Protein AF-A0A0B1S8Y7-F1 (afdb_monomer)

pLDDT: mean 76.31, std 12.96, range [36.88, 89.12]

Organism: Oesophagostomum dentatum (NCBI:txid61180)

Structure (mmCIF, N/CA/C/O backbone):
data_AF-A0A0B1S8Y7-F1
#
_entry.id   AF-A0A0B1S8Y7-F1
#
loop_
_atom_site.group_PDB
_atom_site.id
_atom_site.type_symbol
_atom_site.label_atom_id
_atom_site.label_alt_id
_atom_site.label_comp_id
_atom_site.label_asym_id
_atom_site.label_entity_id
_atom_site.label_seq_id
_atom_site.pdbx_PDB_ins_code
_atom_site.Cartn_x
_atom_site.Cartn_y
_atom_site.Cartn_z
_atom_site.occupancy
_atom_site.B_iso_or_equiv
_atom_site.auth_seq_id
_atom_site.auth_comp_id
_atom_site.auth_asym_id
_atom_site.auth_atom_id
_atom_site.pdbx_PDB_model_num
ATOM 1 N N . MET A 1 1 ? 29.605 -3.443 16.261 1.00 46.91 1 MET A N 1
ATOM 2 C CA . MET A 1 1 ? 28.284 -2.798 16.078 1.00 46.91 1 MET A CA 1
ATOM 3 C 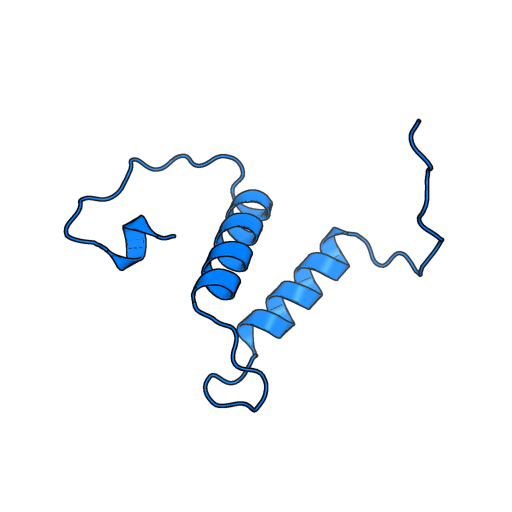C . MET A 1 1 ? 27.826 -3.178 14.679 1.00 46.91 1 MET A C 1
ATOM 5 O O . MET A 1 1 ? 28.493 -2.775 13.749 1.00 46.91 1 MET A O 1
ATOM 9 N N . ALA A 1 2 ? 26.845 -4.041 14.446 1.00 36.88 2 ALA A N 1
ATOM 10 C CA . ALA A 1 2 ? 25.607 -4.251 15.179 1.00 36.88 2 ALA A CA 1
ATOM 11 C C . ALA A 1 2 ? 25.265 -5.744 15.322 1.00 36.88 2 ALA A C 1
ATOM 13 O O . ALA A 1 2 ? 25.682 -6.586 14.534 1.00 36.88 2 ALA A O 1
ATOM 14 N N . THR A 1 3 ? 24.534 -6.022 16.389 1.00 42.28 3 THR A N 1
ATOM 15 C CA . THR A 1 3 ? 24.068 -7.319 16.857 1.00 42.28 3 THR A CA 1
ATOM 16 C C . THR A 1 3 ? 23.134 -7.986 15.847 1.00 42.28 3 THR A C 1
ATOM 18 O O . THR A 1 3 ? 22.106 -7.420 15.485 1.00 42.28 3 THR A O 1
ATOM 21 N N . THR A 1 4 ? 23.459 -9.209 15.434 1.00 48.50 4 THR A N 1
ATOM 22 C CA . THR A 1 4 ? 22.534 -10.127 14.760 1.00 48.50 4 THR A CA 1
ATOM 23 C C . THR A 1 4 ? 21.576 -10.707 15.803 1.00 48.50 4 THR A C 1
ATOM 25 O O . THR A 1 4 ? 21.858 -11.737 16.411 1.00 48.50 4 THR A O 1
ATOM 28 N N . HIS A 1 5 ? 20.463 -10.019 16.055 1.00 57.16 5 HIS A N 1
ATOM 29 C CA . HIS A 1 5 ? 19.293 -10.599 16.715 1.00 57.16 5 HIS A CA 1
ATOM 30 C C . HIS A 1 5 ? 18.230 -10.911 15.660 1.00 57.16 5 HIS A C 1
ATOM 32 O O . HIS A 1 5 ? 17.655 -9.988 15.090 1.00 57.16 5 HIS A O 1
ATOM 38 N N . SER A 1 6 ? 17.983 -12.198 15.419 1.00 49.75 6 SER A N 1
ATOM 39 C CA . SER A 1 6 ? 16.652 -12.811 15.228 1.00 49.75 6 SER A CA 1
ATOM 40 C C . SER A 1 6 ? 16.884 -14.242 14.739 1.00 49.75 6 SER A C 1
ATOM 42 O O . SER A 1 6 ? 17.245 -14.441 13.585 1.00 49.75 6 SER A O 1
ATOM 44 N N . SER A 1 7 ? 17.037 -15.210 15.644 1.00 54.97 7 SER A N 1
ATOM 45 C CA . SER A 1 7 ? 15.942 -16.064 16.140 1.00 54.97 7 SER A CA 1
ATOM 46 C C . SER A 1 7 ? 15.213 -16.793 15.009 1.00 54.97 7 SER A C 1
ATOM 48 O O . SER A 1 7 ? 14.409 -16.200 14.293 1.00 54.97 7 SER A O 1
ATOM 50 N N . GLU A 1 8 ? 15.518 -18.088 14.893 1.00 70.12 8 GLU A N 1
ATOM 51 C CA . GLU A 1 8 ? 14.695 -19.103 14.239 1.00 70.12 8 GLU A CA 1
ATOM 52 C C . GLU A 1 8 ? 13.211 -18.945 14.596 1.00 70.12 8 GLU A C 1
ATOM 54 O O . GLU A 1 8 ? 12.881 -19.072 15.768 1.00 70.12 8 GLU A O 1
ATOM 59 N N . GLU A 1 9 ? 12.322 -18.773 13.609 1.00 57.50 9 GLU A N 1
ATOM 60 C CA . GLU A 1 9 ? 10.909 -19.171 13.720 1.00 57.50 9 GLU A CA 1
ATOM 61 C C . GLU A 1 9 ? 10.358 -19.650 12.361 1.00 57.50 9 GLU A C 1
ATOM 63 O O . GLU A 1 9 ? 10.205 -18.875 11.415 1.00 57.50 9 GLU A O 1
ATOM 68 N N . ALA A 1 10 ? 10.098 -20.966 12.294 1.00 52.47 10 ALA A N 1
ATOM 69 C CA . ALA A 1 10 ? 9.273 -21.713 11.334 1.00 52.47 10 ALA A CA 1
ATOM 70 C C . ALA A 1 10 ? 9.055 -21.044 9.959 1.00 52.47 10 ALA A C 1
ATOM 72 O O . ALA A 1 10 ? 8.076 -20.330 9.726 1.00 52.47 10 ALA A O 1
ATOM 73 N N . ASP A 1 11 ? 9.977 -21.285 9.025 1.00 57.31 11 ASP A N 1
ATOM 74 C CA . ASP A 1 11 ? 9.988 -20.617 7.723 1.00 57.31 11 ASP A CA 1
ATOM 75 C C . ASP A 1 11 ? 8.987 -21.227 6.727 1.00 57.31 11 ASP A C 1
ATOM 77 O O . ASP A 1 11 ? 9.345 -21.929 5.782 1.00 57.31 11 ASP A O 1
ATOM 81 N N . ALA A 1 12 ? 7.701 -20.909 6.905 1.00 65.88 12 ALA A N 1
ATOM 82 C CA . ALA A 1 12 ? 6.873 -20.669 5.727 1.00 65.88 12 ALA A CA 1
ATOM 83 C C . ALA A 1 12 ? 7.607 -19.621 4.876 1.00 65.88 12 ALA A C 1
ATOM 85 O O . ALA A 1 12 ? 8.056 -18.610 5.427 1.00 65.88 12 ALA A O 1
ATOM 86 N N . SER A 1 13 ? 7.767 -19.881 3.572 1.00 86.38 13 SER A N 1
ATOM 87 C CA . SER A 1 13 ? 8.503 -18.994 2.660 1.00 86.38 13 SER A CA 1
ATOM 88 C C . SER A 1 13 ? 8.092 -17.533 2.877 1.00 86.38 13 SER A C 1
ATOM 90 O O . SER A 1 13 ? 6.922 -17.256 3.149 1.00 86.38 13 SER A O 1
ATOM 92 N N . ILE A 1 14 ? 9.022 -16.584 2.733 1.00 85.38 14 ILE A N 1
ATOM 93 C CA . ILE A 1 14 ? 8.716 -15.144 2.815 1.00 85.38 14 ILE A CA 1
ATOM 94 C C . ILE A 1 14 ? 7.516 -14.798 1.916 1.00 85.38 14 ILE A C 1
ATOM 96 O O . ILE A 1 14 ? 6.629 -14.051 2.328 1.00 85.38 14 ILE A O 1
ATOM 100 N N . ASP A 1 15 ? 7.433 -15.414 0.735 1.00 84.44 15 ASP A N 1
ATOM 101 C CA . ASP A 1 15 ? 6.289 -15.311 -0.172 1.00 84.44 15 ASP A CA 1
ATOM 102 C C . ASP A 1 15 ? 4.977 -15.836 0.427 1.00 84.44 15 ASP A C 1
ATOM 104 O O . ASP A 1 15 ? 3.913 -15.262 0.211 1.00 84.44 15 ASP A O 1
ATOM 108 N N . GLU A 1 16 ? 5.023 -16.927 1.186 1.00 88.44 16 GLU A N 1
ATOM 109 C CA . GLU A 1 16 ? 3.854 -17.525 1.832 1.00 88.44 16 GLU A CA 1
ATOM 110 C C . GLU A 1 16 ? 3.346 -16.646 2.979 1.00 88.44 16 GLU A C 1
ATOM 112 O O . GLU A 1 16 ? 2.153 -16.344 3.043 1.00 88.44 16 GLU A O 1
ATOM 117 N N . LYS A 1 17 ? 4.262 -16.137 3.814 1.00 87.12 17 LYS A N 1
ATOM 118 C CA . LYS A 1 17 ? 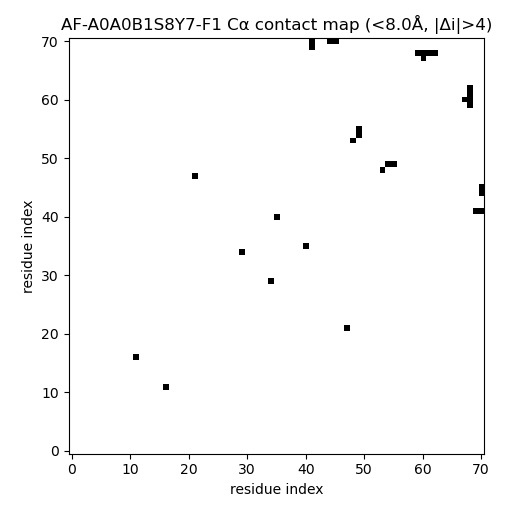3.963 -15.159 4.873 1.00 87.12 17 LYS A CA 1
ATOM 119 C C . LYS A 1 17 ? 3.365 -13.878 4.285 1.00 87.12 17 LYS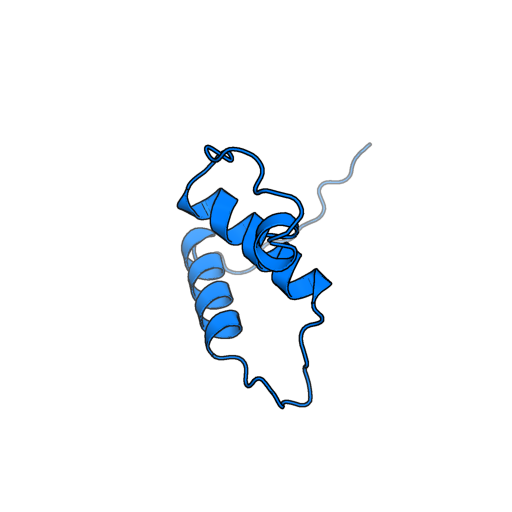 A C 1
ATOM 121 O O . LYS A 1 17 ? 2.372 -13.365 4.800 1.00 87.12 17 LYS A O 1
ATOM 126 N N . PHE A 1 18 ? 3.922 -13.389 3.175 1.00 87.56 18 PHE A N 1
ATOM 127 C CA . PHE A 1 18 ? 3.396 -12.229 2.457 1.00 87.56 18 PHE A CA 1
ATOM 128 C C . PHE A 1 18 ? 1.981 -12.481 1.928 1.00 87.56 18 PHE A C 1
ATOM 130 O O . PHE A 1 18 ? 1.087 -11.667 2.153 1.00 87.56 18 PHE A O 1
ATOM 137 N N . ARG A 1 19 ? 1.744 -13.620 1.267 1.00 87.56 19 ARG A N 1
ATOM 138 C CA . ARG A 1 19 ? 0.418 -13.973 0.735 1.00 87.56 19 ARG A CA 1
ATOM 139 C C . ARG A 1 19 ? -0.624 -14.102 1.842 1.00 87.56 19 ARG A C 1
ATOM 141 O O . ARG A 1 19 ? -1.721 -13.573 1.682 1.00 87.56 19 ARG A O 1
ATOM 148 N N . ALA A 1 20 ? -0.272 -14.732 2.961 1.00 88.56 20 ALA A N 1
ATOM 149 C CA . ALA A 1 20 ? -1.144 -14.828 4.127 1.00 88.56 20 ALA A CA 1
ATOM 150 C C . ALA A 1 20 ? -1.475 -13.441 4.706 1.00 88.56 20 ALA A C 1
ATOM 152 O O . ALA A 1 20 ? -2.636 -13.144 4.975 1.00 88.56 20 ALA A O 1
ATOM 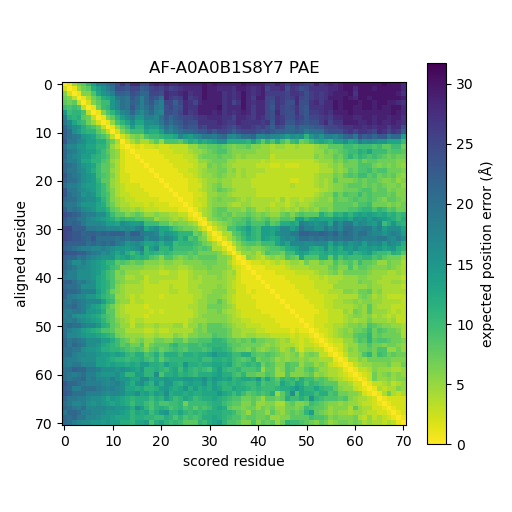153 N N . ALA A 1 21 ? -0.480 -12.557 4.838 1.00 87.00 21 ALA A N 1
ATOM 154 C CA . ALA A 1 21 ? -0.694 -11.193 5.319 1.00 87.00 21 ALA A CA 1
ATOM 155 C C . ALA A 1 21 ? -1.600 -10.373 4.383 1.00 87.00 21 ALA A C 1
ATOM 157 O O . ALA A 1 21 ? -2.481 -9.657 4.855 1.00 87.00 21 ALA A O 1
ATOM 158 N N . VAL A 1 22 ? -1.426 -10.499 3.062 1.00 87.50 22 VAL A N 1
ATOM 159 C CA . VAL A 1 22 ? -2.290 -9.840 2.070 1.00 87.50 22 VAL A CA 1
ATOM 160 C C . VAL A 1 22 ? -3.736 -10.314 2.204 1.00 87.50 22 VAL A C 1
ATOM 162 O O . VAL A 1 22 ? -4.641 -9.482 2.195 1.00 87.50 22 VAL A O 1
ATOM 165 N N . ASP A 1 23 ? -3.954 -11.619 2.367 1.00 87.69 23 ASP A N 1
ATOM 166 C CA . ASP A 1 23 ? -5.294 -12.191 2.515 1.00 87.69 23 ASP A CA 1
ATOM 167 C C . ASP A 1 23 ? -5.984 -11.700 3.798 1.00 87.69 23 ASP A C 1
ATOM 169 O O . ASP A 1 23 ? -7.137 -11.269 3.766 1.00 87.69 23 ASP A O 1
ATOM 173 N N . ILE A 1 24 ? -5.254 -11.641 4.916 1.00 86.69 24 ILE A N 1
ATOM 174 C CA . ILE A 1 24 ? -5.761 -11.072 6.172 1.00 86.69 24 ILE A CA 1
ATOM 175 C C . ILE A 1 24 ? -6.157 -9.607 5.969 1.00 86.69 24 ILE A C 1
ATOM 177 O O . ILE A 1 24 ? -7.272 -9.222 6.313 1.00 86.69 24 ILE A O 1
ATOM 181 N N . VAL A 1 25 ? -5.277 -8.792 5.375 1.00 84.00 25 VAL A N 1
ATOM 182 C CA . VAL A 1 25 ? -5.532 -7.357 5.183 1.00 84.00 25 VAL A CA 1
ATOM 183 C C . VAL A 1 25 ? -6.725 -7.103 4.255 1.00 84.00 25 VAL A C 1
ATOM 185 O O . VAL A 1 25 ? -7.488 -6.164 4.482 1.00 84.00 25 VAL A O 1
ATOM 188 N N . GLN A 1 26 ? -6.925 -7.940 3.234 1.00 83.25 26 GLN A N 1
ATOM 189 C CA . GLN A 1 26 ? -8.054 -7.829 2.305 1.00 83.25 26 GLN A CA 1
ATOM 190 C C . GLN A 1 26 ? -9.391 -8.251 2.925 1.00 83.25 26 GLN A C 1
ATOM 192 O O . GLN A 1 26 ? -10.422 -7.668 2.584 1.00 83.25 26 GLN A O 1
ATOM 197 N N . ASN A 1 27 ? -9.376 -9.225 3.837 1.00 84.00 27 ASN A N 1
ATOM 198 C CA . ASN A 1 27 ? -10.574 -9.734 4.507 1.00 84.00 27 ASN A CA 1
ATOM 199 C C . ASN A 1 27 ? -10.892 -9.022 5.836 1.00 84.00 27 ASN A C 1
ATOM 201 O O . ASN A 1 27 ? -11.889 -9.355 6.480 1.00 84.00 27 ASN A O 1
ATOM 205 N N . LEU A 1 28 ? -10.087 -8.037 6.259 1.00 79.56 28 LEU A N 1
ATOM 206 C CA . LEU A 1 28 ? -10.364 -7.249 7.462 1.00 79.56 28 LEU A CA 1
ATOM 207 C C . LEU A 1 28 ? -11.709 -6.505 7.327 1.00 79.56 28 LEU A C 1
ATOM 209 O O . LEU A 1 28 ? -11.912 -5.747 6.369 1.00 79.56 28 LEU A O 1
ATOM 213 N N . PRO A 1 29 ? -12.635 -6.666 8.290 1.00 75.12 29 PRO A N 1
ATOM 214 C CA . PRO A 1 29 ? -13.886 -5.925 8.290 1.00 75.12 29 PRO A CA 1
ATOM 215 C C . PRO A 1 29 ? -13.614 -4.427 8.467 1.00 75.12 29 PRO A C 1
ATOM 217 O O . PRO A 1 29 ? -12.820 -4.015 9.311 1.00 75.12 29 PRO A O 1
ATOM 220 N N . LYS A 1 30 ? -14.305 -3.598 7.676 1.00 65.88 30 LYS A N 1
ATOM 221 C CA . LYS A 1 30 ? -14.150 -2.132 7.705 1.00 65.88 30 LYS A CA 1
ATOM 222 C C . LYS A 1 30 ? -14.595 -1.506 9.034 1.00 65.88 30 LYS A C 1
ATOM 224 O O . LYS A 1 30 ? -14.050 -0.473 9.406 1.00 65.88 30 LYS A O 1
ATOM 229 N N . ASP A 1 31 ? -15.515 -2.167 9.740 1.00 60.09 31 ASP A N 1
ATOM 230 C CA . ASP A 1 31 ? -16.121 -1.735 11.006 1.00 60.09 31 ASP A CA 1
ATOM 231 C C . ASP A 1 31 ? -15.859 -2.763 12.128 1.00 60.09 31 ASP A C 1
ATOM 233 O O . ASP A 1 31 ? -16.780 -3.302 12.742 1.00 60.09 31 ASP A O 1
ATOM 237 N N . GLY A 1 32 ? -14.587 -3.109 12.348 1.00 64.00 32 GLY A N 1
ATOM 238 C CA . GLY A 1 32 ? -14.146 -3.998 13.430 1.00 64.00 32 GLY A CA 1
ATOM 239 C C . GLY A 1 32 ? -13.460 -3.256 14.590 1.00 64.00 32 GLY A C 1
ATOM 240 O O . GLY A 1 32 ? -13.115 -2.086 14.455 1.00 64.00 32 GLY A O 1
ATOM 241 N N . PRO A 1 33 ? -13.190 -3.929 15.726 1.00 62.38 33 PRO A N 1
ATOM 242 C CA . PRO A 1 33 ? -12.428 -3.354 16.844 1.00 62.38 33 PRO A CA 1
ATOM 243 C C . PRO A 1 33 ? -10.967 -3.027 16.484 1.00 62.38 33 PRO A C 1
ATOM 245 O O . PRO A 1 33 ? -10.326 -2.236 17.170 1.00 62.38 33 PRO A O 1
ATOM 248 N N . VAL A 1 34 ? -10.447 -3.613 15.400 1.00 61.03 34 VAL A N 1
ATOM 249 C CA . VAL A 1 34 ? -9.138 -3.302 14.817 1.00 61.03 34 VAL A CA 1
ATOM 250 C C . VAL A 1 34 ? -9.376 -2.536 13.520 1.00 61.03 34 VAL A C 1
ATOM 252 O O . VAL A 1 34 ? -9.514 -3.122 12.448 1.00 61.03 34 VAL A O 1
ATOM 255 N N . VAL A 1 35 ? -9.473 -1.213 13.622 1.00 65.25 35 VAL A N 1
ATOM 256 C CA . VAL A 1 35 ? -9.552 -0.337 12.451 1.00 65.25 35 VAL A CA 1
ATOM 257 C C . VAL A 1 35 ? -8.132 0.021 12.036 1.00 65.25 35 VAL A C 1
ATOM 259 O O . VAL A 1 35 ? -7.440 0.732 12.756 1.00 65.25 35 VAL A O 1
ATOM 262 N N . THR A 1 36 ? -7.701 -0.434 10.861 1.00 69.00 36 THR A N 1
ATOM 263 C CA . THR A 1 36 ? -6.468 0.080 10.242 1.00 69.00 36 THR A CA 1
ATOM 264 C C . THR A 1 36 ? -6.645 1.563 9.917 1.00 69.00 36 THR A C 1
ATOM 266 O O . THR A 1 36 ? -7.602 1.942 9.224 1.00 69.00 36 THR A O 1
ATOM 269 N N . THR A 1 37 ? -5.726 2.389 10.400 1.00 78.94 37 THR A N 1
ATOM 270 C CA . THR A 1 37 ? -5.650 3.819 10.094 1.00 78.94 37 THR A CA 1
ATOM 271 C C . THR A 1 37 ? -5.366 4.044 8.606 1.00 78.94 37 THR A C 1
ATOM 273 O O . THR A 1 37 ? -4.918 3.147 7.886 1.00 78.94 37 THR A O 1
ATOM 276 N N . THR A 1 38 ? -5.651 5.248 8.104 1.00 78.31 38 THR A N 1
ATOM 277 C CA . THR A 1 38 ? -5.351 5.596 6.705 1.00 78.31 38 THR A CA 1
ATOM 278 C C . THR A 1 38 ? -3.859 5.445 6.404 1.00 78.31 38 THR A C 1
ATOM 280 O O . THR A 1 38 ? -3.516 4.893 5.363 1.00 78.31 38 THR A O 1
ATOM 283 N N . ASP A 1 39 ? -2.986 5.837 7.332 1.00 81.81 39 ASP A N 1
ATOM 284 C CA . ASP A 1 39 ? -1.531 5.746 7.164 1.00 81.81 39 ASP A CA 1
ATOM 285 C C . ASP A 1 39 ? -1.045 4.293 7.080 1.00 81.81 39 ASP A C 1
ATOM 287 O O . ASP A 1 39 ? -0.237 3.959 6.214 1.00 81.81 39 ASP A O 1
ATOM 291 N N . GLU A 1 40 ? -1.597 3.394 7.899 1.00 83.31 40 GLU A N 1
ATOM 292 C CA . GLU A 1 40 ? -1.291 1.959 7.825 1.00 83.31 40 GLU A CA 1
ATOM 293 C C . GLU A 1 40 ? -1.735 1.356 6.488 1.00 83.31 40 GLU A C 1
ATOM 295 O O . GLU A 1 40 ? -0.999 0.581 5.879 1.00 83.31 40 GLU A O 1
ATOM 300 N N . LYS A 1 41 ? -2.907 1.751 5.972 1.00 83.81 41 LYS A N 1
ATOM 301 C CA . LYS A 1 41 ? -3.373 1.312 4.646 1.00 83.81 41 LYS A CA 1
ATOM 302 C C . LYS A 1 41 ? -2.443 1.783 3.530 1.00 83.81 41 LYS A C 1
ATOM 304 O O . LYS A 1 41 ? -2.187 1.018 2.600 1.00 83.81 41 LYS A O 1
ATOM 309 N N . LEU A 1 42 ? -1.941 3.017 3.610 1.00 85.50 42 LEU A N 1
ATOM 310 C CA . LEU A 1 42 ? -0.981 3.552 2.642 1.00 85.50 42 LEU A CA 1
ATOM 311 C C . LEU A 1 42 ? 0.361 2.814 2.724 1.00 85.50 42 LEU A C 1
ATOM 313 O O . LEU A 1 42 ? 0.916 2.436 1.691 1.00 85.50 42 LEU A O 1
ATOM 317 N N . ALA A 1 43 ? 0.836 2.518 3.935 1.00 86.25 43 ALA A N 1
ATOM 318 C CA . ALA A 1 43 ? 2.037 1.717 4.143 1.00 86.25 43 ALA A CA 1
ATOM 319 C C . ALA A 1 43 ? 1.887 0.312 3.533 1.00 86.25 43 ALA A C 1
ATOM 321 O O . ALA A 1 43 ? 2.718 -0.088 2.715 1.00 86.25 43 ALA A O 1
ATOM 322 N N . PHE A 1 44 ? 0.795 -0.404 3.828 1.00 86.88 44 PHE A N 1
ATOM 323 C CA . PHE A 1 44 ? 0.527 -1.718 3.232 1.00 86.88 44 PHE A CA 1
ATOM 324 C C . PHE A 1 44 ? 0.426 -1.657 1.709 1.00 86.88 44 PHE A C 1
ATOM 326 O O . PHE A 1 44 ? 0.963 -2.528 1.026 1.00 86.88 44 PHE A O 1
ATOM 333 N N . TYR A 1 45 ? -0.219 -0.623 1.165 1.00 87.12 45 TYR A N 1
ATOM 334 C CA . TYR A 1 45 ? -0.322 -0.436 -0.276 1.00 87.12 45 TYR A CA 1
ATOM 335 C C . TYR A 1 45 ? 1.055 -0.243 -0.927 1.00 87.12 45 TYR A C 1
ATOM 337 O O . TYR A 1 45 ? 1.364 -0.943 -1.890 1.00 87.12 45 TYR A O 1
ATOM 345 N N . SER A 1 46 ? 1.903 0.638 -0.388 1.00 85.38 46 SER A N 1
ATOM 346 C CA . SER A 1 46 ? 3.245 0.884 -0.936 1.00 85.38 46 SER A CA 1
ATOM 347 C C . SER A 1 46 ? 4.106 -0.386 -0.964 1.00 85.38 46 SER A C 1
ATOM 349 O O . SER A 1 46 ? 4.678 -0.726 -2.003 1.00 85.38 46 SER A O 1
ATOM 351 N N . LEU A 1 47 ? 4.109 -1.152 0.133 1.00 88.94 47 LEU A N 1
ATOM 352 C CA . LEU A 1 47 ? 4.846 -2.411 0.254 1.00 88.94 47 LEU A CA 1
ATOM 353 C C . LEU A 1 47 ? 4.296 -3.483 -0.690 1.00 88.94 47 LEU A C 1
ATOM 355 O O . LEU A 1 47 ? 5.060 -4.165 -1.371 1.00 88.94 47 LEU A O 1
ATOM 359 N N . TYR A 1 48 ? 2.970 -3.598 -0.787 1.00 89.12 48 TYR A N 1
ATOM 360 C CA . TYR A 1 48 ? 2.319 -4.519 -1.714 1.00 89.12 48 TYR A CA 1
ATOM 361 C C . TYR A 1 48 ? 2.679 -4.205 -3.171 1.00 89.12 48 TYR A C 1
ATOM 363 O O . TYR A 1 48 ? 3.001 -5.107 -3.948 1.00 89.12 48 TYR A O 1
ATOM 371 N N . LYS A 1 49 ? 2.664 -2.923 -3.557 1.00 88.25 49 LYS A N 1
ATOM 372 C CA . LYS A 1 49 ? 3.030 -2.488 -4.910 1.00 88.25 49 LYS A CA 1
ATOM 373 C C . LYS A 1 49 ? 4.505 -2.736 -5.206 1.00 88.25 49 LYS A C 1
ATOM 375 O O . LYS A 1 49 ? 4.811 -3.211 -6.296 1.00 88.25 49 LYS A O 1
ATOM 380 N N . GLN A 1 50 ? 5.392 -2.496 -4.246 1.00 87.00 50 GLN A N 1
ATOM 381 C CA . GLN A 1 50 ? 6.817 -2.770 -4.401 1.00 87.00 50 GLN A CA 1
ATOM 382 C C . GLN A 1 50 ? 7.102 -4.271 -4.554 1.00 87.00 50 GLN A C 1
ATOM 384 O O . GLN A 1 50 ? 7.903 -4.6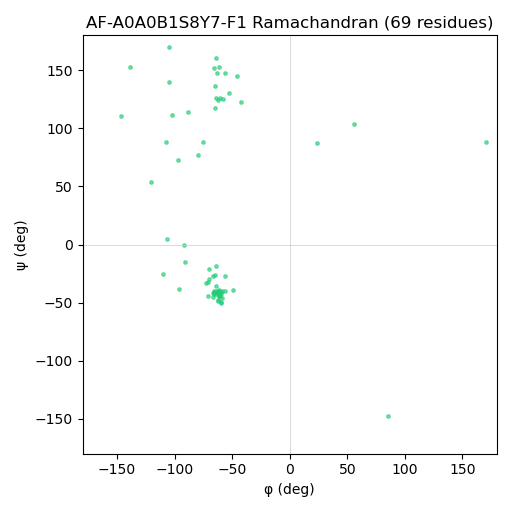48 -5.404 1.00 87.00 50 GLN A O 1
ATOM 389 N N . ALA A 1 51 ? 6.420 -5.127 -3.789 1.00 85.06 51 ALA A N 1
ATOM 390 C CA . ALA A 1 51 ? 6.592 -6.577 -3.864 1.00 85.06 51 ALA A CA 1
ATOM 391 C C . ALA A 1 51 ? 6.018 -7.192 -5.155 1.00 85.06 51 ALA A C 1
ATOM 393 O O . ALA A 1 51 ? 6.551 -8.177 -5.654 1.00 85.06 51 ALA A O 1
ATOM 394 N N . THR A 1 52 ? 4.939 -6.624 -5.707 1.00 86.62 52 THR A N 1
ATOM 395 C CA . THR A 1 52 ? 4.242 -7.189 -6.881 1.00 86.62 52 THR A CA 1
ATOM 396 C C . THR A 1 52 ? 4.669 -6.587 -8.217 1.00 86.62 52 THR A C 1
ATOM 398 O O . THR A 1 52 ? 4.738 -7.299 -9.215 1.00 86.62 52 THR A O 1
ATOM 401 N N . VAL A 1 53 ? 4.921 -5.278 -8.259 1.00 85.81 53 VAL A N 1
ATOM 402 C CA . VAL A 1 53 ? 5.219 -4.524 -9.491 1.00 85.81 53 VAL A CA 1
ATOM 403 C C . VAL A 1 53 ? 6.678 -4.069 -9.536 1.00 85.81 53 VAL A C 1
ATOM 405 O O . VAL A 1 53 ? 7.222 -3.875 -10.622 1.00 85.81 53 VAL A O 1
ATOM 408 N N . GLY A 1 54 ? 7.326 -3.919 -8.380 1.00 83.19 54 GLY A N 1
ATOM 409 C CA . GLY A 1 54 ? 8.673 -3.366 -8.286 1.00 83.19 54 GLY A CA 1
ATOM 410 C C . GLY A 1 54 ? 8.672 -1.830 -8.221 1.00 83.19 54 GLY A C 1
ATOM 411 O O . GLY A 1 54 ? 7.757 -1.244 -7.636 1.00 83.19 54 GLY A O 1
ATOM 412 N N . PRO A 1 55 ? 9.702 -1.156 -8.767 1.00 85.62 55 PRO A N 1
ATOM 413 C CA . PRO A 1 55 ? 9.823 0.302 -8.730 1.00 85.62 55 PRO A CA 1
ATOM 414 C C . PRO A 1 55 ? 8.606 1.026 -9.325 1.00 85.62 55 PRO A C 1
ATOM 416 O O . PRO A 1 55 ? 7.970 0.542 -10.262 1.00 85.62 55 PRO A O 1
ATOM 419 N N . CYS A 1 56 ? 8.287 2.210 -8.792 1.00 83.75 56 CYS A N 1
ATOM 420 C CA . CYS A 1 56 ? 7.172 3.014 -9.289 1.00 83.75 56 CYS A CA 1
ATOM 421 C C . CYS A 1 56 ? 7.436 3.475 -10.732 1.00 83.75 56 CYS A C 1
ATOM 423 O O . CYS A 1 56 ? 8.374 4.227 -10.988 1.00 83.75 56 CYS A O 1
ATOM 425 N N . ASN A 1 57 ? 6.579 3.038 -11.658 1.00 80.38 57 ASN A N 1
ATOM 426 C CA . ASN A 1 57 ? 6.695 3.324 -13.093 1.00 80.38 57 ASN A CA 1
ATOM 427 C C . ASN A 1 57 ? 5.653 4.341 -13.594 1.00 80.38 57 ASN A C 1
ATOM 429 O O . ASN A 1 57 ? 5.540 4.573 -14.795 1.00 80.38 57 ASN A O 1
ATOM 433 N N . THR A 1 58 ? 4.849 4.921 -12.698 1.00 79.12 58 THR A N 1
ATOM 434 C CA . THR A 1 58 ? 3.760 5.843 -13.047 1.00 79.12 58 THR A CA 1
ATOM 435 C C . THR A 1 58 ? 4.132 7.285 -12.732 1.00 79.12 58 THR A C 1
ATOM 437 O O . THR A 1 58 ? 4.723 7.570 -11.692 1.00 79.12 58 THR A O 1
ATOM 440 N N . SER A 1 59 ? 3.755 8.212 -13.614 1.00 82.56 59 SER A N 1
ATOM 441 C CA . SER A 1 59 ? 3.904 9.646 -13.361 1.00 82.56 59 SER A CA 1
ATOM 442 C C . SER A 1 59 ? 3.062 10.084 -12.162 1.00 82.56 59 SER A C 1
ATOM 444 O O . SER A 1 59 ? 1.986 9.537 -11.922 1.00 82.56 59 SER A O 1
ATOM 446 N N . GLN A 1 60 ? 3.546 11.085 -11.421 1.00 80.69 60 GLN A N 1
ATOM 447 C CA . GLN A 1 60 ? 2.831 11.609 -10.261 1.00 80.69 60 GLN A CA 1
ATOM 448 C C . GLN A 1 60 ? 1.431 12.101 -10.678 1.00 80.69 60 GLN A C 1
ATOM 450 O O . GLN A 1 60 ? 1.334 12.934 -11.585 1.00 80.69 60 GLN A O 1
ATOM 455 N N . PRO A 1 61 ? 0.353 11.618 -10.035 1.00 84.25 61 PRO A N 1
ATOM 456 C CA . PRO A 1 61 ? -1.003 12.030 -10.368 1.00 84.25 61 PRO A CA 1
ATOM 457 C C . PRO A 1 61 ? -1.233 13.513 -10.050 1.00 84.25 61 PRO A C 1
ATOM 459 O O . PRO A 1 61 ? -0.597 14.104 -9.168 1.00 84.25 61 PRO A O 1
ATOM 462 N N . GLY A 1 62 ? -2.154 14.124 -10.799 1.00 82.56 62 GLY A N 1
ATOM 463 C CA . GLY A 1 62 ? -2.505 15.536 -10.666 1.00 82.56 62 GLY A CA 1
ATOM 464 C C . GLY A 1 62 ? -3.069 15.879 -9.285 1.00 82.56 62 GLY A C 1
ATOM 465 O O . GLY A 1 62 ? -3.684 15.049 -8.621 1.00 82.56 62 GLY A O 1
ATOM 466 N N . PHE A 1 63 ? -2.891 17.132 -8.856 1.00 78.00 63 PHE A N 1
ATOM 467 C CA . PHE A 1 63 ? -3.267 17.606 -7.515 1.00 78.00 63 PHE A CA 1
ATOM 468 C C . PHE A 1 63 ? -4.749 17.384 -7.151 1.00 78.00 63 PHE A C 1
ATOM 470 O O . PHE A 1 63 ? -5.070 17.220 -5.978 1.00 78.00 63 PHE A O 1
ATOM 477 N N . TRP A 1 64 ? -5.648 17.341 -8.138 1.00 81.75 64 TRP A N 1
ATOM 478 C CA . TRP A 1 64 ?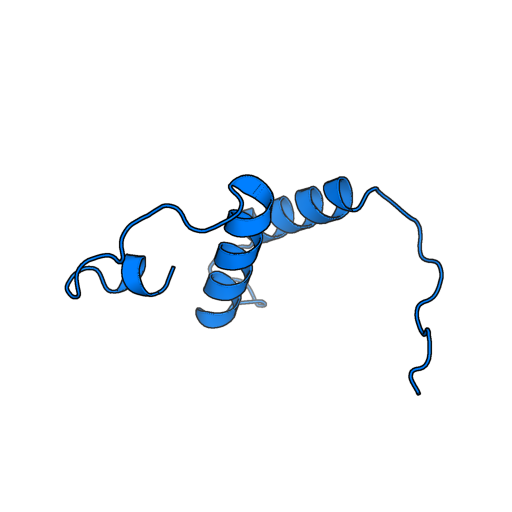 -7.077 17.095 -7.921 1.00 81.75 6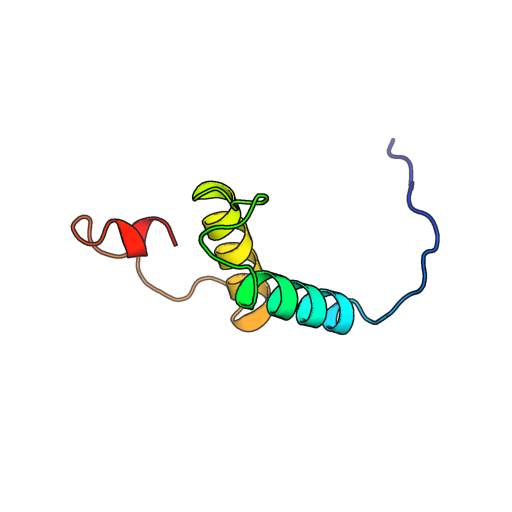4 TRP A CA 1
ATOM 479 C C . TRP A 1 64 ? -7.392 15.653 -7.498 1.00 81.75 64 TRP A C 1
ATOM 481 O O . TRP A 1 64 ? -8.446 15.416 -6.911 1.00 81.75 64 TRP A O 1
ATOM 491 N N . ASN A 1 65 ? -6.500 14.691 -7.764 1.00 78.25 65 ASN A N 1
ATOM 492 C CA . ASN A 1 65 ? -6.685 13.304 -7.355 1.00 78.25 65 ASN A CA 1
ATOM 493 C C . ASN A 1 65 ? -5.943 13.018 -6.047 1.00 78.25 65 ASN A C 1
ATOM 495 O O . ASN A 1 65 ? -4.903 12.362 -6.014 1.00 78.25 65 ASN A O 1
ATOM 499 N N . VAL A 1 66 ? -6.495 13.546 -4.954 1.00 76.00 66 VAL A N 1
ATOM 500 C CA . VAL A 1 66 ? -5.915 13.447 -3.607 1.00 76.00 66 VAL A CA 1
ATOM 501 C C . VAL A 1 66 ? -5.685 11.986 -3.204 1.00 76.00 66 VAL A C 1
ATOM 503 O O . VAL A 1 66 ? -4.638 11.660 -2.659 1.00 76.00 66 VAL A O 1
ATOM 506 N N . VAL A 1 67 ? -6.618 11.090 -3.535 1.00 77.25 67 VAL A N 1
ATOM 507 C CA . VAL A 1 67 ? -6.522 9.662 -3.196 1.00 77.25 67 VAL A CA 1
ATOM 508 C C . VAL A 1 67 ? -5.377 8.982 -3.942 1.00 77.25 67 VAL A C 1
ATOM 510 O O . VAL A 1 67 ? -4.616 8.242 -3.331 1.00 77.25 67 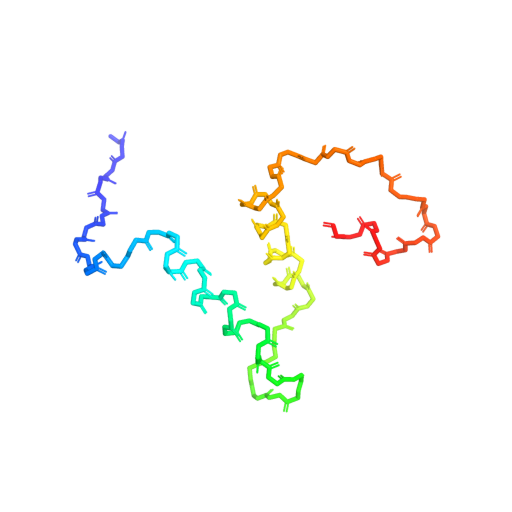VAL A O 1
ATOM 513 N N . GLU A 1 68 ? -5.227 9.226 -5.245 1.00 72.94 68 GLU A N 1
ATOM 514 C CA . GLU A 1 68 ? -4.104 8.664 -6.007 1.00 72.94 68 GLU A CA 1
ATOM 515 C C . GLU A 1 68 ? -2.770 9.295 -5.626 1.00 72.94 68 GLU A C 1
ATOM 517 O O . GLU A 1 68 ? -1.748 8.629 -5.684 1.00 72.94 68 GLU A O 1
ATOM 522 N N . LYS A 1 69 ? -2.764 10.559 -5.200 1.00 74.69 69 LYS A N 1
ATOM 523 C CA . LYS A 1 69 ? -1.543 11.251 -4.783 1.00 74.69 69 LYS A CA 1
ATOM 524 C C . LYS A 1 69 ? -0.925 10.682 -3.505 1.00 74.69 69 LYS A C 1
ATOM 526 O O . LYS A 1 69 ?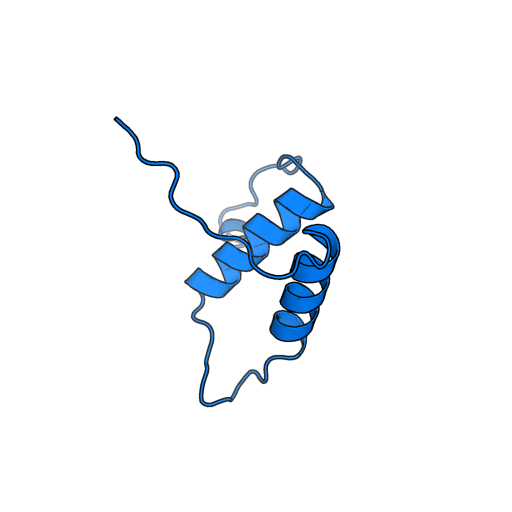 0.280 10.831 -3.319 1.00 74.69 69 LYS A O 1
ATOM 531 N N . PHE A 1 70 ? -1.728 10.073 -2.638 1.00 76.31 70 PHE A N 1
ATOM 532 C CA . PHE A 1 70 ? -1.251 9.467 -1.394 1.00 76.31 70 PHE A CA 1
ATOM 533 C C . PHE A 1 70 ? -0.864 7.988 -1.526 1.00 76.31 70 PHE A C 1
ATOM 535 O O . PHE A 1 70 ? -0.204 7.471 -0.631 1.00 76.31 70 PHE A O 1
ATOM 542 N N . LYS A 1 71 ? -1.276 7.323 -2.608 1.00 75.12 71 LYS A N 1
ATOM 543 C CA . LYS A 1 71 ? -1.039 5.899 -2.876 1.00 75.12 71 LYS A CA 1
ATOM 544 C C . LYS A 1 71 ? 0.289 5.687 -3.593 1.00 75.12 71 LYS A C 1
ATOM 546 O O . LYS A 1 71 ? 1.004 4.742 -3.200 1.00 75.12 71 LYS A O 1
#

Secondary structure (DSSP, 8-state):
-------------HHHHHHHHHHHHHH--TTSSS---HHHHHHHHHHHHHHHH-S--SPPPPTT-HHHHH-

Sequence (71 aa):
MATTHSSEEADASIDEKFRAAVDIVQNLPKDGPVVTTTDEKLAFYSLYKQATVGPCNTSQPGFWNVVEKFK

Radius of gyration: 16.25 Å; Cα contacts (8 Å, |Δi|>4): 16; chains: 1; bounding box: 44×39×30 Å

Solvent-accessible surface area (backbone atoms only — not comparable to full-atom values): 4743 Å² total; per-residue (Å²): 142,80,84,92,83,78,78,93,71,85,81,63,50,73,68,52,52,50,51,52,52,52,51,52,66,72,67,54,57,86,88,45,98,70,63,79,50,72,66,56,52,38,52,53,48,46,54,51,43,41,76,74,71,39,78,90,87,71,77,85,60,59,84,89,41,59,72,65,59,67,88

Mean predicted aligned error: 10.66 Å

InterPro domains:
  IPR000582 Acyl-CoA-binding protein, ACBP [PF00887] (15-71)
  IPR000582 Acyl-CoA-binding protein, ACBP [PR00689] (15-30)
  IPR000582 Acyl-CoA-binding protein, ACBP [PR00689] (36-54)
  IPR000582 Acyl-CoA-binding protein, ACBP [PR00689] (59-71)
  IPR000582 Acyl-CoA-binding protein, ACBP [PS51228] (14-71)
  IPR014352 FERM/acyl-CoA-binding protein superfamily [G3DSA:1.20.80.10] (7-71)
  IPR022408 Acyl-CoA-binding protein, ACBP, conserved site [PS00880] (36-54)
  IPR035984 Acyl-CoA binding protein superfamily [SSF47027] (13-71)

Nearest PDB structures (foldseek):
  3flv-assembly1_A  TM=9.216E-01  e=3.640E-04  Homo sapiens
  2wh5-assembly1_A  TM=9.122E-01  e=4.153E-04  Homo sapiens
  3flv-assembly2_B  TM=8.980E-01  e=4.738E-04  Homo sapiens
  3fp5-assembly1_A  TM=9.605E-01  e=1.452E-03  Moniliophthora perniciosa
  7des-assembly1_A  TM=9.678E-01  e=7.538E-03  Leishmania major

Foldseek 3Di:
DDDPDDDDDDDPDPVRVLVVVVVCVVPDDCPDPDHDDPVNVLVNVVVVCCVPPNDDPDDQDDPVCVVSNSD